Protein AF-A0A7J2YT96-F1 (afdb_monomer_lite)

Secondary structure (DSSP, 8-state):
-HHHHHHHHHHHHHHHHHHHHHHHHHHHHHHHHHHHHHHHHHHHT-SSHHHHHHHHHHHHHHHHHHHHHHH---HHHHHHHHHHHHHHHHHHHHTTTGGGS----------

Foldseek 3Di:
DVVVVVVVVVVVVVVVVVVVLVVVLVVVLVVLVVLLVVLCVQLVVPPDPLLVVLSVVLNVLSVVLNVVSVVDDDPVVNVVSVVVSVVSVCCSVVVVPPPPDPDDDDDDDDD

Structure (mmCIF, N/CA/C/O backbone):
data_AF-A0A7J2YT96-F1
#
_entry.id   AF-A0A7J2YT96-F1
#
loop_
_atom_site.group_PDB
_atom_site.id
_atom_site.type_symbol
_atom_site.label_atom_id
_atom_site.label_alt_id
_atom_site.label_comp_id
_atom_site.label_asym_id
_atom_site.label_entity_id
_atom_site.label_seq_id
_atom_site.pdbx_PDB_ins_code
_atom_site.Cartn_x
_atom_site.Cartn_y
_atom_site.Cartn_z
_atom_site.occupancy
_atom_site.B_iso_or_equiv
_atom_site.auth_seq_id
_atom_site.auth_comp_id
_atom_site.auth_asym_id
_atom_sit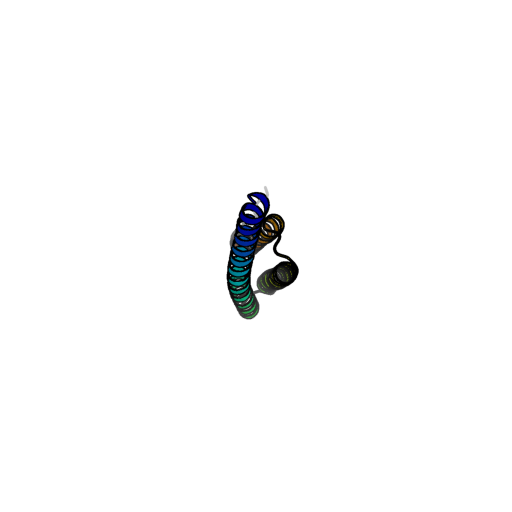e.auth_atom_id
_atom_site.pdbx_PDB_model_num
ATOM 1 N N . MET A 1 1 ? -21.897 4.468 41.429 1.00 53.03 1 MET A N 1
ATOM 2 C CA . MET A 1 1 ? -22.768 4.403 40.225 1.00 53.03 1 MET A CA 1
ATOM 3 C C . MET A 1 1 ? -22.216 5.120 38.977 1.00 53.03 1 MET A C 1
ATOM 5 O O . MET A 1 1 ? -22.547 4.698 37.875 1.00 53.03 1 M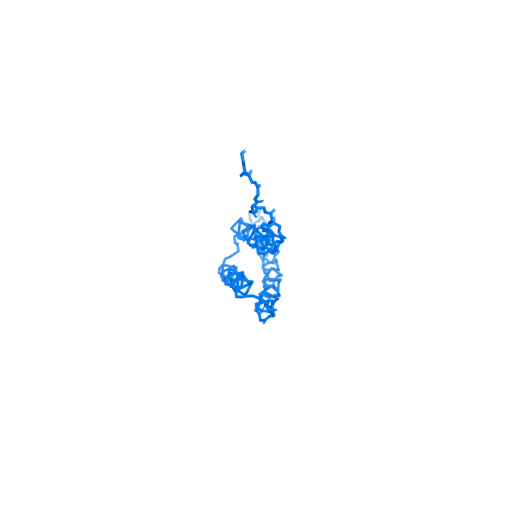ET A O 1
ATOM 9 N N . TYR A 1 2 ? -21.364 6.153 39.075 1.00 36.62 2 TYR A N 1
ATOM 10 C CA . TYR A 1 2 ? -20.829 6.869 37.893 1.00 36.62 2 TYR A CA 1
ATOM 11 C C . TYR A 1 2 ? -19.704 6.135 37.139 1.00 36.62 2 TYR A C 1
ATOM 13 O O . TYR A 1 2 ? -19.641 6.184 35.911 1.00 36.62 2 TYR A O 1
ATOM 21 N N . SER A 1 3 ? -18.883 5.365 37.852 1.00 40.97 3 SER A N 1
ATOM 22 C CA . SER A 1 3 ? -17.728 4.625 37.318 1.00 40.97 3 SER A CA 1
ATOM 23 C C . SER A 1 3 ? -18.112 3.560 36.280 1.00 40.97 3 SER A C 1
ATOM 25 O O . SER A 1 3 ? -17.372 3.309 35.332 1.00 40.97 3 SER A O 1
ATOM 27 N N . HIS A 1 4 ? -19.301 2.962 36.412 1.00 51.91 4 HIS A N 1
ATOM 28 C CA . HIS A 1 4 ? -19.786 1.935 35.485 1.00 51.91 4 HIS A CA 1
ATOM 29 C C . HIS A 1 4 ? -20.200 2.529 34.124 1.00 51.91 4 HIS A C 1
ATOM 31 O O . HIS A 1 4 ? -19.939 1.934 33.079 1.00 51.91 4 HIS A O 1
ATOM 37 N N . ARG A 1 5 ? -20.766 3.748 34.119 1.00 56.25 5 ARG A N 1
ATOM 38 C CA . ARG A 1 5 ? -21.199 4.449 32.896 1.00 56.25 5 ARG A CA 1
ATOM 39 C C . ARG A 1 5 ? -20.024 4.980 32.069 1.00 56.25 5 ARG A C 1
ATOM 41 O O . ARG A 1 5 ? -20.056 4.860 30.848 1.00 56.25 5 ARG A O 1
ATOM 48 N N . LEU A 1 6 ? -18.969 5.500 32.707 1.00 48.12 6 LEU A N 1
ATOM 49 C CA . LEU A 1 6 ? -17.745 5.898 31.994 1.00 48.12 6 LEU A CA 1
ATOM 50 C C . LEU A 1 6 ? -17.046 4.697 31.348 1.00 48.12 6 LEU A C 1
ATOM 52 O O . LEU A 1 6 ? -16.664 4.760 30.183 1.00 48.12 6 LEU A O 1
ATOM 56 N N . ARG A 1 7 ? -16.942 3.577 32.072 1.00 56.53 7 ARG A N 1
ATOM 57 C CA . ARG A 1 7 ? -16.301 2.359 31.559 1.00 56.53 7 ARG A CA 1
ATOM 58 C C . ARG A 1 7 ? -17.022 1.810 30.321 1.00 56.53 7 ARG A C 1
ATOM 60 O O . ARG A 1 7 ? -16.364 1.336 29.402 1.00 56.53 7 ARG A O 1
ATOM 67 N N . GLY A 1 8 ? -18.352 1.915 30.260 1.00 69.25 8 GLY A N 1
ATOM 68 C CA . GLY A 1 8 ? -19.130 1.565 29.065 1.00 69.25 8 GLY A CA 1
ATOM 69 C C . GLY A 1 8 ? -18.819 2.451 27.852 1.00 69.25 8 GLY A C 1
ATOM 70 O O . GLY A 1 8 ? -18.660 1.936 26.748 1.00 69.25 8 GLY A O 1
ATOM 71 N N . LYS A 1 9 ? -18.663 3.767 28.058 1.00 62.53 9 LYS A N 1
ATOM 72 C CA . LYS A 1 9 ? -18.298 4.715 26.990 1.00 62.53 9 LYS A CA 1
ATOM 73 C C . LYS A 1 9 ? -16.891 4.463 26.446 1.00 62.53 9 LYS A C 1
ATOM 75 O O . LYS A 1 9 ? -16.721 4.423 25.235 1.00 62.53 9 LYS A O 1
ATOM 80 N N . VAL A 1 10 ? -15.916 4.214 27.325 1.00 61.16 10 VAL A N 1
ATOM 81 C CA . VAL A 1 10 ? -14.534 3.893 26.922 1.00 61.16 10 VAL A CA 1
ATOM 82 C C . VAL A 1 10 ? -14.486 2.614 26.086 1.00 61.16 10 VAL A C 1
ATOM 84 O O . VAL A 1 10 ? -13.883 2.615 25.020 1.00 61.16 10 VAL A O 1
ATOM 87 N N . ARG A 1 11 ? -15.184 1.545 26.498 1.00 69.31 11 ARG A N 1
ATOM 88 C CA . ARG A 1 11 ? -15.235 0.299 25.711 1.00 69.31 11 ARG A CA 1
ATOM 89 C C . ARG A 1 11 ? -15.875 0.489 24.335 1.00 69.31 11 ARG A C 1
ATOM 91 O O . ARG A 1 11 ? -15.456 -0.156 23.380 1.00 69.31 11 ARG A O 1
ATOM 98 N N . ARG A 1 12 ? -16.903 1.340 24.233 1.00 70.00 12 ARG A N 1
ATOM 99 C CA . ARG A 1 12 ? -17.538 1.658 22.948 1.00 70.00 12 ARG A CA 1
ATOM 100 C C . ARG A 1 12 ? -16.570 2.418 22.039 1.00 70.00 12 ARG A C 1
ATOM 102 O O . ARG A 1 12 ? -16.390 1.991 20.908 1.00 70.00 12 ARG A O 1
ATOM 109 N N . ALA A 1 13 ? -15.889 3.439 22.563 1.00 59.34 13 ALA A N 1
ATOM 110 C CA . ALA A 1 13 ? -14.864 4.169 21.819 1.00 59.34 13 ALA A CA 1
ATOM 111 C C . ALA A 1 13 ? -13.728 3.242 21.348 1.00 59.34 13 ALA A C 1
ATOM 113 O O . ALA A 1 13 ? -13.339 3.292 20.189 1.00 59.34 13 ALA A O 1
ATOM 114 N N . GLN A 1 14 ? -13.254 2.330 22.206 1.00 61.03 14 GLN A N 1
ATOM 115 C CA . GLN A 1 14 ? -12.242 1.334 21.830 1.00 61.03 14 GLN A CA 1
ATOM 116 C C . GLN A 1 14 ? -12.708 0.433 20.677 1.00 61.03 14 GLN A C 1
ATOM 118 O O . GLN A 1 14 ? -11.967 0.253 19.717 1.00 61.03 14 GLN A O 1
ATOM 123 N N . LYS A 1 15 ? -13.945 -0.082 20.730 1.00 70.88 15 LYS A N 1
ATOM 124 C CA . LYS A 1 15 ? -14.519 -0.893 19.641 1.00 70.88 15 LYS A CA 1
ATOM 125 C C . LYS A 1 15 ? -14.701 -0.111 18.342 1.00 70.88 15 LYS A C 1
ATOM 127 O O . LYS A 1 15 ? -14.518 -0.673 17.265 1.00 70.88 15 LYS A O 1
ATOM 132 N N . GLU A 1 16 ? -15.114 1.150 18.432 1.00 70.12 16 GLU A N 1
ATOM 133 C CA . GLU A 1 16 ? -15.286 2.025 17.269 1.00 70.12 16 GLU A CA 1
ATOM 134 C C . GLU A 1 16 ? -13.940 2.301 16.591 1.00 70.12 16 GLU A C 1
ATOM 136 O O . GLU A 1 16 ? -13.845 2.153 15.373 1.00 70.12 16 GLU A O 1
ATOM 141 N N . VAL A 1 17 ? -12.896 2.595 17.377 1.00 69.62 17 VAL A N 1
ATOM 142 C CA . VAL A 1 17 ? -11.518 2.738 16.884 1.00 69.62 17 VAL A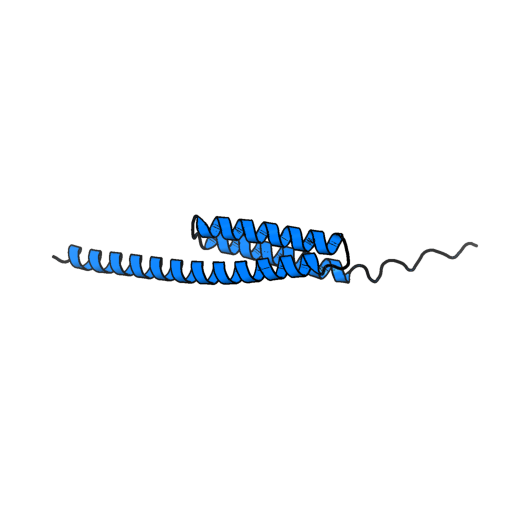 CA 1
ATOM 143 C C . VAL A 1 17 ? -11.043 1.440 16.239 1.00 69.62 17 VAL A C 1
ATOM 145 O O . VAL A 1 17 ? -10.672 1.458 15.074 1.00 69.62 17 VAL A O 1
ATOM 148 N N . GLU A 1 18 ? -11.142 0.302 16.932 1.00 74.56 18 GLU A N 1
ATOM 149 C CA . GLU A 1 18 ? -10.733 -1.005 16.402 1.00 74.56 18 GLU A CA 1
ATOM 150 C C . GLU A 1 18 ? -11.444 -1.337 15.080 1.00 74.56 18 GLU A C 1
ATOM 152 O O . GLU A 1 18 ? -10.810 -1.749 14.111 1.00 74.56 18 GLU A O 1
ATOM 157 N N . THR A 1 19 ? -12.754 -1.090 14.998 1.00 77.75 19 THR A N 1
ATOM 158 C CA . THR A 1 19 ? -13.535 -1.304 13.770 1.00 77.75 19 THR A CA 1
ATOM 159 C C . THR A 1 19 ? -13.092 -0.362 12.648 1.00 77.75 19 THR A C 1
ATOM 161 O O . THR A 1 19 ? -13.002 -0.784 11.494 1.00 77.75 19 THR A O 1
ATOM 164 N 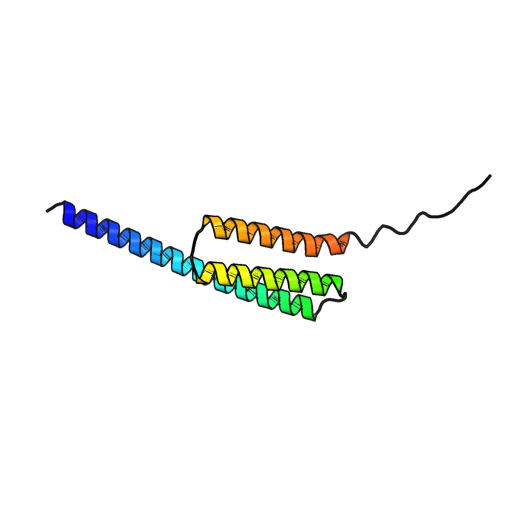N . GLY A 1 20 ? -12.810 0.905 12.964 1.00 75.56 20 GLY A N 1
ATOM 165 C CA . GLY A 1 20 ? -12.270 1.880 12.015 1.00 75.56 20 GLY A CA 1
ATOM 166 C C . GLY A 1 20 ? -10.908 1.449 11.471 1.00 75.56 20 GLY A C 1
ATOM 167 O O . GLY A 1 20 ? -10.720 1.402 10.255 1.00 75.56 20 GLY A O 1
ATOM 168 N N . THR A 1 21 ? -10.007 1.030 12.358 1.00 80.12 21 THR A N 1
ATOM 169 C CA . THR A 1 21 ? -8.682 0.499 12.025 1.00 80.12 21 THR A CA 1
ATOM 170 C C . THR A 1 21 ? -8.772 -0.753 11.151 1.00 80.12 21 THR A C 1
ATOM 172 O O . THR A 1 21 ? -8.067 -0.851 10.151 1.00 80.12 21 THR A O 1
ATOM 175 N N . GLN A 1 22 ? -9.672 -1.692 11.458 1.00 81.56 22 GLN A N 1
ATOM 176 C CA . GLN A 1 22 ? -9.875 -2.898 10.643 1.00 81.56 22 GLN A CA 1
ATOM 177 C C . GLN A 1 22 ? -10.411 -2.572 9.24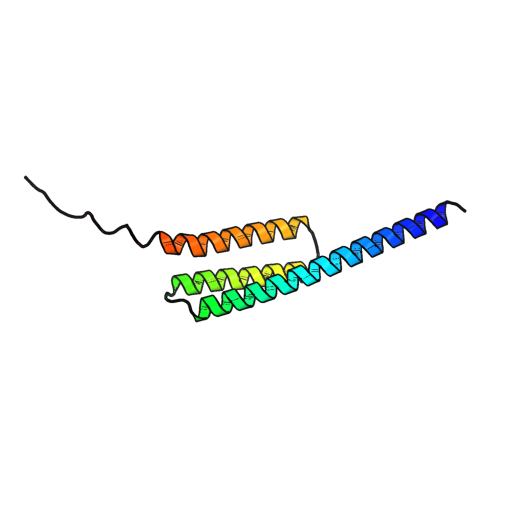3 1.00 81.56 22 GLN A C 1
ATOM 179 O O . GLN A 1 22 ? -9.942 -3.130 8.252 1.00 81.56 22 GLN A O 1
ATOM 184 N N . ARG A 1 23 ? -11.357 -1.630 9.130 1.00 85.69 23 ARG A N 1
ATOM 185 C CA . ARG A 1 23 ? -11.868 -1.176 7.825 1.00 85.69 23 ARG A CA 1
ATOM 186 C C . ARG A 1 23 ? -10.780 -0.507 6.989 1.00 85.69 23 ARG A C 1
ATOM 188 O O . ARG A 1 23 ? -10.687 -0.778 5.793 1.00 85.69 23 ARG A O 1
ATOM 195 N N . LEU A 1 24 ? -9.961 0.340 7.611 1.00 82.25 24 LEU A N 1
ATOM 196 C CA . LEU A 1 24 ? -8.833 0.989 6.948 1.00 82.25 24 LEU A CA 1
ATOM 197 C C . LEU A 1 24 ? -7.796 -0.042 6.485 1.00 82.25 24 LEU A C 1
ATOM 199 O O . LEU A 1 24 ? -7.403 -0.022 5.320 1.00 82.25 24 LEU A O 1
ATOM 203 N N . ARG A 1 25 ? -7.438 -0.997 7.354 1.00 82.06 25 ARG A N 1
ATOM 204 C CA . ARG A 1 25 ? -6.552 -2.122 7.025 1.00 82.06 25 ARG A CA 1
ATOM 205 C C . ARG A 1 25 ? -7.052 -2.892 5.806 1.00 82.06 25 ARG A C 1
ATOM 207 O O . ARG A 1 25 ? -6.282 -3.115 4.880 1.00 82.06 25 ARG A O 1
ATOM 214 N N . GLN A 1 26 ? -8.332 -3.263 5.777 1.00 87.56 26 GLN A N 1
ATOM 215 C CA . GLN A 1 26 ? -8.896 -4.031 4.665 1.00 87.56 26 GLN A CA 1
ATOM 216 C C . GLN A 1 26 ? -8.836 -3.260 3.340 1.00 87.56 26 GLN A C 1
ATOM 218 O O . GLN A 1 26 ? -8.508 -3.831 2.297 1.00 87.56 26 GLN A O 1
ATOM 223 N N . LYS A 1 27 ? -9.128 -1.954 3.377 1.00 87.00 27 LYS A N 1
ATOM 224 C CA . LYS A 1 27 ? -9.035 -1.091 2.197 1.00 87.00 27 LYS A CA 1
ATOM 225 C C . LYS A 1 27 ? -7.598 -1.018 1.680 1.00 87.00 27 LYS A C 1
ATOM 227 O O . LYS A 1 27 ? -7.387 -1.168 0.481 1.00 87.00 27 LYS A O 1
ATOM 232 N N . LEU A 1 28 ? -6.630 -0.847 2.579 1.00 84.00 28 LEU A N 1
ATOM 233 C CA . LEU A 1 28 ? -5.216 -0.778 2.222 1.00 84.00 28 LEU A CA 1
ATOM 234 C C . LEU A 1 28 ? -4.701 -2.102 1.639 1.00 84.00 28 LEU A C 1
ATOM 236 O O . LEU A 1 28 ? -4.027 -2.083 0.616 1.00 84.00 28 LEU A O 1
ATOM 240 N N . ILE A 1 29 ? -5.080 -3.244 2.227 1.00 88.25 29 ILE A N 1
ATOM 241 C CA . ILE A 1 29 ? -4.769 -4.577 1.682 1.00 88.25 29 ILE A CA 1
ATOM 242 C C . ILE A 1 29 ? -5.280 -4.698 0.243 1.00 88.25 29 ILE A C 1
ATOM 244 O O . ILE A 1 29 ? -4.508 -5.035 -0.645 1.00 88.25 29 ILE A O 1
ATOM 248 N N . THR A 1 30 ? -6.537 -4.322 -0.002 1.00 91.19 30 THR A N 1
ATOM 249 C CA . THR A 1 30 ? -7.143 -4.394 -1.345 1.00 91.19 30 THR A CA 1
ATOM 250 C C . THR A 1 30 ? -6.376 -3.539 -2.363 1.00 91.19 30 THR A C 1
ATOM 252 O O . THR A 1 30 ? -6.177 -3.934 -3.510 1.00 91.19 30 THR A O 1
ATOM 255 N N . GLN A 1 31 ? -5.928 -2.346 -1.956 1.00 87.56 31 GLN A N 1
ATOM 256 C CA . GLN A 1 31 ? -5.134 -1.471 -2.822 1.00 87.56 31 GLN A CA 1
ATOM 257 C C . GLN A 1 31 ? -3.751 -2.067 -3.112 1.00 87.56 31 GLN A C 1
ATOM 259 O O . GLN A 1 31 ? -3.314 -2.049 -4.261 1.00 87.56 31 GLN A O 1
ATOM 264 N N . LEU A 1 32 ? -3.088 -2.633 -2.103 1.00 88.69 32 LEU A N 1
ATOM 265 C CA . LEU A 1 32 ? -1.784 -3.276 -2.257 1.00 88.69 32 LEU A CA 1
ATOM 266 C C . LEU A 1 32 ? -1.856 -4.547 -3.111 1.00 88.69 32 LEU A C 1
ATOM 268 O O . LEU A 1 32 ? -0.965 -4.763 -3.925 1.00 88.69 32 LEU A O 1
ATOM 272 N N . GLU A 1 33 ? -2.919 -5.345 -3.002 1.00 92.19 33 GLU A N 1
ATOM 273 C CA . GLU A 1 33 ? -3.175 -6.484 -3.898 1.00 92.19 33 GLU A CA 1
ATOM 274 C C . GLU A 1 33 ? -3.302 -6.020 -5.356 1.00 92.19 33 GLU A C 1
ATOM 276 O O . GLU A 1 33 ? -2.629 -6.544 -6.241 1.00 92.19 33 GLU A O 1
ATOM 281 N N . SER A 1 34 ? -4.064 -4.949 -5.610 1.00 92.31 34 SER A N 1
ATOM 282 C CA . SER A 1 34 ? -4.158 -4.373 -6.957 1.00 92.31 34 SER A CA 1
ATOM 283 C C . SER A 1 34 ? -2.809 -3.860 -7.479 1.00 92.31 34 SER A C 1
ATOM 285 O O . SER A 1 34 ? -2.536 -3.969 -8.677 1.00 92.31 34 SER A O 1
ATOM 287 N N . MET A 1 35 ? -1.965 -3.288 -6.614 1.00 90.06 35 MET A N 1
ATOM 288 C CA . MET A 1 35 ? -0.615 -2.853 -6.987 1.00 90.06 35 MET A CA 1
ATOM 289 C C . MET A 1 35 ? 0.307 -4.042 -7.268 1.00 90.06 35 MET A C 1
ATOM 291 O O . MET A 1 35 ? 1.116 -3.972 -8.193 1.00 90.06 35 MET A O 1
ATOM 295 N N . PHE A 1 36 ? 0.179 -5.127 -6.500 1.00 90.44 36 PHE A N 1
ATOM 296 C CA . PHE A 1 36 ? 0.920 -6.368 -6.705 1.00 90.44 36 PHE A CA 1
ATOM 297 C C . PHE A 1 36 ? 0.637 -6.933 -8.100 1.00 90.44 36 PHE A C 1
ATOM 299 O O . PHE A 1 36 ? 1.566 -7.150 -8.878 1.00 90.44 36 PHE A O 1
ATOM 306 N N . ASP A 1 37 ? -0.642 -7.064 -8.459 1.00 92.19 37 ASP A N 1
ATOM 307 C CA . ASP A 1 37 ? -1.061 -7.575 -9.766 1.00 92.19 37 ASP A CA 1
ATOM 308 C C . ASP A 1 37 ? -0.567 -6.694 -10.919 1.00 92.19 37 ASP A C 1
ATOM 310 O O . ASP A 1 37 ? -0.159 -7.196 -11.972 1.00 92.19 37 ASP A O 1
ATOM 314 N N . LEU A 1 38 ? -0.585 -5.371 -10.741 1.00 89.69 38 LEU A N 1
ATOM 315 C CA . LEU A 1 38 ? -0.084 -4.430 -11.741 1.00 89.69 38 LEU A CA 1
ATOM 316 C C . LEU A 1 38 ? 1.442 -4.527 -11.896 1.00 89.69 38 LEU A C 1
ATOM 318 O O . LEU A 1 38 ? 1.953 -4.484 -13.020 1.00 89.69 38 LEU A O 1
ATOM 322 N N . ALA A 1 39 ? 2.177 -4.678 -10.793 1.00 86.44 39 ALA A N 1
ATOM 323 C CA . ALA A 1 39 ? 3.624 -4.855 -10.812 1.00 86.44 39 ALA A CA 1
ATOM 324 C C . ALA A 1 39 ? 4.013 -6.184 -11.477 1.00 86.44 39 ALA A C 1
ATOM 326 O O . ALA A 1 39 ? 4.911 -6.199 -12.322 1.00 86.44 39 ALA A O 1
ATOM 327 N N . GLU A 1 40 ? 3.292 -7.275 -11.202 1.00 92.12 40 GLU A N 1
ATOM 328 C CA . GLU A 1 40 ? 3.485 -8.549 -11.896 1.00 92.12 40 GLU A CA 1
ATOM 329 C C . GLU A 1 40 ? 3.222 -8.429 -13.399 1.00 92.12 40 GLU A C 1
ATOM 331 O O . GLU A 1 40 ? 4.032 -8.880 -14.214 1.00 92.12 40 GLU A O 1
ATOM 336 N N . GLN A 1 41 ? 2.107 -7.805 -13.789 1.00 92.31 41 GLN A N 1
ATOM 337 C CA . GLN A 1 41 ? 1.782 -7.580 -15.198 1.00 92.31 41 GLN A CA 1
ATOM 338 C C . GLN A 1 41 ? 2.852 -6.728 -15.887 1.00 92.31 41 GLN A C 1
ATOM 340 O O . GLN A 1 41 ? 3.280 -7.044 -16.997 1.00 92.31 41 GLN A O 1
ATOM 345 N N . SER A 1 42 ? 3.349 -5.693 -15.212 1.00 86.44 42 SER A N 1
ATOM 346 C CA . SER A 1 42 ? 4.422 -4.834 -15.719 1.00 86.44 42 SER A CA 1
ATOM 347 C C . SER A 1 42 ? 5.746 -5.591 -15.852 1.00 86.44 42 SER A C 1
ATOM 349 O O . SER A 1 42 ? 6.447 -5.422 -16.847 1.00 86.44 42 SER A O 1
ATOM 351 N N . ALA A 1 43 ? 6.063 -6.493 -14.917 1.00 88.50 43 ALA A N 1
ATOM 352 C CA . ALA A 1 43 ? 7.228 -7.373 -15.006 1.00 88.50 43 ALA A CA 1
ATOM 353 C C . ALA A 1 43 ? 7.125 -8.350 -16.188 1.00 88.50 43 ALA A C 1
ATOM 355 O O . ALA A 1 43 ? 8.118 -8.582 -16.879 1.00 88.50 43 ALA A O 1
ATOM 356 N N . ARG A 1 44 ? 5.933 -8.911 -16.435 1.00 91.69 44 ARG A N 1
ATOM 357 C CA . ARG A 1 44 ? 5.661 -9.810 -17.572 1.00 91.69 44 ARG A CA 1
ATOM 358 C C . ARG A 1 44 ? 5.766 -9.080 -18.913 1.00 91.69 44 ARG A C 1
ATOM 360 O O . ARG A 1 44 ? 6.285 -9.649 -19.867 1.00 91.69 44 ARG A O 1
ATOM 367 N N . ASN A 1 45 ? 5.331 -7.822 -18.961 1.00 90.56 45 ASN A N 1
ATOM 368 C CA . ASN A 1 45 ? 5.337 -6.978 -20.161 1.00 90.56 45 ASN A CA 1
ATOM 369 C C . ASN A 1 45 ? 6.618 -6.133 -20.321 1.00 90.56 45 ASN A C 1
ATOM 371 O O . ASN A 1 45 ? 6.715 -5.319 -21.243 1.00 90.56 45 ASN A O 1
ATOM 375 N N . ALA A 1 46 ? 7.595 -6.290 -19.425 1.00 90.75 46 ALA A N 1
ATOM 376 C CA . ALA A 1 46 ? 8.825 -5.511 -19.434 1.00 90.75 46 ALA A CA 1
ATOM 377 C C . ALA A 1 46 ? 9.652 -5.780 -20.700 1.00 90.75 46 ALA A C 1
ATOM 379 O O . ALA A 1 46 ? 9.893 -6.925 -21.082 1.00 90.75 46 ALA A O 1
ATOM 380 N N . LYS A 1 47 ? 10.153 -4.710 -21.325 1.00 90.06 47 LYS A N 1
ATOM 381 C CA . LYS A 1 47 ? 10.911 -4.791 -22.585 1.00 90.06 47 LYS A CA 1
ATOM 382 C C . LYS A 1 47 ? 12.385 -5.113 -22.371 1.00 90.06 47 LYS A C 1
ATOM 384 O O . LYS A 1 47 ? 13.079 -5.489 -23.310 1.00 90.06 47 LYS A O 1
ATOM 389 N N . THR A 1 48 ? 12.879 -4.945 -21.145 1.00 90.25 48 THR A N 1
ATOM 390 C CA . THR A 1 48 ? 14.276 -5.206 -20.792 1.00 90.25 48 THR A CA 1
ATOM 391 C C . THR A 1 48 ? 14.385 -6.013 -19.497 1.00 90.25 48 THR A C 1
ATOM 393 O O . THR A 1 48 ? 13.538 -5.867 -18.608 1.00 90.25 48 THR A O 1
ATOM 396 N N . PRO A 1 49 ? 15.460 -6.808 -19.321 1.00 91.19 49 PRO A N 1
ATOM 397 C CA . PRO A 1 49 ? 15.725 -7.501 -18.061 1.00 91.19 49 PRO A CA 1
ATOM 398 C C . PRO A 1 49 ? 15.776 -6.554 -16.856 1.00 91.19 49 PRO A C 1
ATOM 400 O O . PRO A 1 49 ? 15.287 -6.900 -15.788 1.00 91.19 49 PRO A O 1
ATOM 403 N N . LYS A 1 50 ? 16.294 -5.331 -17.042 1.00 86.56 50 LYS A N 1
ATOM 404 C CA . LYS A 1 50 ? 16.390 -4.319 -15.981 1.00 86.56 50 LYS A CA 1
ATOM 405 C C . LYS A 1 50 ? 15.015 -3.806 -15.536 1.00 86.56 50 LYS A C 1
ATOM 407 O O . LYS A 1 50 ? 14.780 -3.676 -14.339 1.00 86.56 50 LYS A O 1
ATOM 412 N N . GLN A 1 51 ? 14.109 -3.535 -16.477 1.00 81.19 51 GLN A N 1
ATOM 413 C CA . GLN A 1 51 ? 12.725 -3.161 -16.157 1.00 81.19 51 GLN A CA 1
ATOM 414 C C . GLN A 1 51 ? 12.010 -4.303 -15.428 1.00 81.19 51 GLN A C 1
ATOM 416 O O . GLN A 1 51 ? 11.391 -4.081 -14.391 1.00 81.19 51 GLN A O 1
ATOM 421 N N . ARG A 1 52 ? 12.164 -5.539 -15.924 1.00 88.94 52 ARG A N 1
ATOM 422 C CA . ARG A 1 52 ? 11.593 -6.733 -15.289 1.00 88.94 52 ARG A CA 1
ATOM 423 C C . ARG A 1 52 ? 12.075 -6.886 -13.850 1.00 88.94 52 ARG A C 1
ATOM 425 O O . ARG A 1 52 ? 11.266 -7.105 -12.956 1.00 88.94 52 ARG A O 1
ATOM 432 N N . GLU A 1 53 ? 13.377 -6.741 -13.624 1.00 90.19 53 GLU A N 1
ATOM 433 C CA . GLU A 1 53 ? 13.975 -6.810 -12.292 1.00 90.19 53 GLU A CA 1
ATOM 434 C C . GLU A 1 53 ? 13.430 -5.711 -11.365 1.00 90.19 53 GLU A C 1
ATOM 436 O O . GLU A 1 53 ? 13.100 -5.993 -10.216 1.00 90.19 53 GLU A O 1
ATOM 441 N N . GLY A 1 54 ? 13.270 -4.480 -11.865 1.00 86.69 54 GLY A N 1
ATOM 442 C CA . GLY A 1 54 ? 12.662 -3.378 -11.115 1.00 86.69 54 GLY A CA 1
ATOM 443 C C . GLY A 1 54 ? 11.244 -3.704 -10.640 1.00 86.69 54 GLY A C 1
ATOM 444 O O . GLY A 1 54 ? 10.959 -3.624 -9.445 1.00 86.69 54 GLY A O 1
ATOM 445 N N . PHE A 1 55 ? 10.381 -4.166 -11.548 1.00 84.56 55 PHE A N 1
ATOM 446 C CA . PHE A 1 55 ? 9.014 -4.564 -11.204 1.00 84.56 55 PHE A CA 1
ATOM 447 C C . PHE A 1 55 ? 8.962 -5.779 -10.270 1.00 84.56 55 PHE A C 1
ATOM 449 O O . PHE A 1 55 ? 8.133 -5.820 -9.362 1.00 84.56 55 PHE A O 1
ATOM 456 N N . MET A 1 56 ? 9.878 -6.740 -10.419 1.00 88.75 56 MET A N 1
ATOM 457 C CA . MET A 1 56 ? 9.984 -7.869 -9.490 1.00 88.75 56 MET A CA 1
ATOM 458 C C . MET A 1 56 ? 10.387 -7.433 -8.077 1.00 88.75 56 MET A C 1
ATOM 460 O O . MET A 1 56 ? 9.846 -7.958 -7.104 1.00 88.75 56 MET A O 1
ATOM 464 N N . ARG A 1 57 ? 11.292 -6.454 -7.937 1.00 90.38 57 ARG A N 1
ATOM 465 C CA . ARG A 1 57 ? 11.635 -5.889 -6.621 1.00 90.38 57 ARG A CA 1
ATOM 466 C C . ARG A 1 57 ? 10.441 -5.180 -5.982 1.00 90.38 57 ARG A C 1
ATOM 468 O O . ARG A 1 57 ? 10.206 -5.371 -4.794 1.00 90.38 57 ARG A O 1
ATOM 475 N N . ILE A 1 58 ? 9.678 -4.414 -6.765 1.00 87.44 58 ILE A N 1
ATOM 476 C CA . ILE A 1 58 ? 8.444 -3.756 -6.302 1.00 87.44 58 ILE A CA 1
ATOM 477 C C . ILE A 1 58 ? 7.425 -4.802 -5.831 1.00 87.44 58 ILE A C 1
ATOM 479 O O . ILE A 1 58 ? 6.909 -4.696 -4.724 1.00 87.44 58 ILE A O 1
ATOM 483 N N . THR A 1 59 ? 7.209 -5.856 -6.620 1.00 88.06 59 THR A N 1
ATOM 484 C CA . THR A 1 59 ? 6.310 -6.976 -6.285 1.00 88.06 59 THR A CA 1
ATOM 485 C C . THR A 1 59 ? 6.695 -7.625 -4.950 1.00 88.06 59 THR A C 1
ATOM 487 O O . THR A 1 59 ? 5.856 -7.803 -4.067 1.00 88.06 59 THR A O 1
ATOM 490 N N . GLY A 1 60 ? 7.986 -7.928 -4.765 1.00 90.31 60 GLY A N 1
ATOM 491 C CA . GLY A 1 60 ? 8.496 -8.502 -3.519 1.00 90.31 60 GLY A CA 1
ATOM 492 C C . GLY A 1 60 ? 8.310 -7.581 -2.312 1.00 90.31 60 GLY A C 1
ATOM 493 O O . GLY A 1 60 ? 7.959 -8.057 -1.233 1.00 90.31 60 GLY A O 1
ATOM 494 N N . TYR A 1 61 ? 8.490 -6.270 -2.490 1.00 88.12 61 TYR A N 1
ATOM 495 C CA . TYR A 1 61 ? 8.279 -5.301 -1.417 1.00 88.12 61 TYR A CA 1
ATOM 496 C C . TYR A 1 61 ? 6.795 -5.171 -1.044 1.00 88.12 61 TYR A C 1
ATOM 498 O O . TYR A 1 61 ? 6.462 -5.215 0.137 1.00 88.12 61 TYR A O 1
ATOM 506 N N . ILE A 1 62 ? 5.881 -5.141 -2.022 1.00 87.44 62 ILE A N 1
ATOM 507 C CA . ILE A 1 62 ? 4.429 -5.139 -1.766 1.00 87.44 62 ILE A CA 1
ATOM 508 C C . ILE A 1 62 ? 4.007 -6.376 -0.955 1.00 87.44 62 ILE A C 1
ATOM 510 O O . ILE A 1 62 ? 3.246 -6.254 0.004 1.00 87.44 62 ILE A O 1
ATOM 514 N N . ALA A 1 63 ? 4.547 -7.558 -1.271 1.00 87.44 63 ALA A N 1
ATOM 515 C CA . ALA A 1 63 ? 4.278 -8.774 -0.498 1.00 87.44 63 ALA A CA 1
ATOM 516 C C . ALA A 1 63 ? 4.761 -8.679 0.962 1.00 87.44 63 ALA A C 1
ATOM 518 O O . ALA A 1 63 ? 4.112 -9.212 1.865 1.00 87.44 63 ALA A O 1
ATOM 519 N N . GLN A 1 64 ? 5.881 -7.993 1.213 1.00 87.88 64 GLN A N 1
ATOM 520 C CA . GLN A 1 64 ? 6.364 -7.746 2.575 1.00 87.88 64 GLN A CA 1
ATOM 521 C C . GLN A 1 64 ? 5.411 -6.830 3.349 1.00 87.88 64 GLN A C 1
ATOM 523 O O . GLN A 1 64 ? 5.034 -7.178 4.469 1.00 87.88 64 GLN A O 1
ATOM 528 N N . VAL A 1 65 ? 4.958 -5.734 2.736 1.00 86.69 65 VAL A N 1
ATOM 529 C CA . VAL A 1 65 ? 4.003 -4.796 3.354 1.00 86.69 65 VAL A CA 1
ATOM 530 C C . VAL A 1 65 ? 2.658 -5.477 3.634 1.00 86.69 65 VAL A C 1
ATOM 532 O O . VAL A 1 65 ? 2.105 -5.344 4.724 1.00 86.69 65 VAL A O 1
ATOM 535 N N . LEU A 1 66 ? 2.151 -6.297 2.707 1.00 85.38 66 LEU A N 1
ATOM 536 C CA . LEU A 1 66 ? 0.945 -7.106 2.934 1.00 85.38 66 LEU A CA 1
ATOM 537 C C . LEU A 1 66 ? 1.098 -8.047 4.140 1.00 85.38 66 LEU A C 1
ATOM 539 O O . LEU A 1 66 ? 0.190 -8.165 4.966 1.00 85.38 66 LEU A O 1
ATOM 543 N N . ASN A 1 67 ? 2.260 -8.691 4.283 1.00 83.62 67 ASN A N 1
ATOM 544 C CA . ASN A 1 67 ? 2.544 -9.568 5.419 1.00 83.62 67 ASN A CA 1
ATOM 545 C C . ASN A 1 67 ? 2.617 -8.779 6.741 1.00 83.62 67 ASN A C 1
ATOM 547 O O . ASN A 1 67 ? 2.048 -9.220 7.741 1.00 83.62 67 ASN A O 1
ATOM 551 N N . SER A 1 68 ? 3.232 -7.593 6.736 1.00 81.00 68 SER A N 1
ATOM 552 C CA . SER A 1 68 ? 3.267 -6.658 7.873 1.00 81.00 68 SER A CA 1
ATOM 553 C C . SER A 1 68 ? 1.848 -6.274 8.329 1.00 81.00 68 SER A C 1
ATOM 555 O O . SER A 1 68 ? 1.465 -6.526 9.478 1.00 81.00 68 SER A O 1
ATOM 557 N N . LEU A 1 69 ? 1.007 -5.827 7.388 1.00 78.75 69 LEU A N 1
ATOM 558 C CA . LEU A 1 69 ? -0.393 -5.448 7.622 1.00 78.75 69 LEU A CA 1
ATOM 559 C C . LEU A 1 69 ? -1.273 -6.589 8.143 1.00 78.75 69 LEU A C 1
ATOM 561 O O . LEU A 1 69 ? -2.204 -6.357 8.923 1.00 78.75 69 LEU A O 1
ATOM 565 N N . SER A 1 70 ? -0.998 -7.825 7.719 1.00 70.38 70 SER A N 1
ATOM 566 C CA . SER A 1 70 ? -1.741 -9.005 8.172 1.00 70.38 70 SER A CA 1
ATOM 567 C C . SER A 1 70 ? -1.503 -9.320 9.657 1.00 70.38 70 SER A C 1
ATOM 569 O O . SER A 1 70 ? -2.393 -9.850 10.324 1.00 70.38 70 SER A O 1
ATOM 571 N N . ARG A 1 71 ? -0.331 -8.949 10.197 1.00 72.62 71 ARG A N 1
ATOM 572 C CA . ARG A 1 71 ? 0.098 -9.270 11.569 1.00 72.62 71 ARG A CA 1
ATOM 573 C C . ARG A 1 71 ? -0.266 -8.183 12.577 1.00 72.62 71 ARG A C 1
ATOM 575 O O . ARG A 1 71 ? -0.716 -8.501 13.676 1.00 72.62 71 ARG A O 1
ATOM 582 N N . SER A 1 72 ? -0.115 -6.912 12.215 1.00 68.12 72 SER A N 1
ATOM 583 C CA . SER A 1 72 ? -0.403 -5.768 13.090 1.00 68.12 72 SER A CA 1
ATOM 584 C C . SER A 1 72 ? -0.690 -4.515 12.269 1.00 68.12 72 SER A C 1
ATOM 586 O O . SER A 1 72 ? -0.100 -4.321 11.215 1.00 68.12 72 SER A O 1
ATOM 588 N N . PHE A 1 73 ? -1.581 -3.646 12.757 1.00 67.12 73 PHE A N 1
ATOM 589 C CA . PHE A 1 73 ? -1.790 -2.326 12.157 1.00 67.12 73 PHE A CA 1
ATOM 590 C C . PHE A 1 73 ? -1.181 -1.291 13.081 1.00 67.12 73 PHE A C 1
ATOM 592 O O . PHE A 1 73 ? -1.830 -0.838 14.022 1.00 67.12 73 PHE A O 1
ATOM 599 N N . ASP A 1 74 ? 0.089 -1.009 12.831 1.00 75.88 74 ASP A N 1
ATOM 600 C CA . ASP A 1 74 ? 0.797 0.126 13.397 1.00 75.88 74 ASP A CA 1
ATOM 601 C C . ASP A 1 74 ? 0.819 1.221 12.328 1.00 75.88 74 ASP A C 1
ATOM 603 O O . ASP A 1 74 ? 1.494 1.098 11.308 1.00 75.88 74 ASP A O 1
ATOM 607 N N . GLU A 1 75 ? 0.011 2.260 12.527 1.00 68.00 75 GLU A N 1
ATOM 608 C CA . GLU A 1 75 ? -0.193 3.325 11.542 1.00 68.00 75 GLU A CA 1
ATOM 609 C C . GLU A 1 75 ? 1.102 4.091 11.228 1.00 68.00 75 GLU A C 1
ATOM 611 O O . GLU A 1 75 ? 1.295 4.518 10.091 1.00 68.00 75 GLU A O 1
ATOM 616 N N . ALA A 1 76 ? 2.021 4.215 12.193 1.00 74.62 76 ALA A N 1
ATOM 617 C CA . ALA A 1 76 ? 3.304 4.876 11.972 1.00 74.62 76 ALA A CA 1
ATOM 618 C C . ALA A 1 76 ? 4.217 4.028 11.075 1.00 74.62 76 ALA A C 1
ATOM 620 O O . ALA A 1 76 ? 4.753 4.534 10.091 1.00 74.62 76 ALA A O 1
ATOM 621 N N . LEU A 1 77 ? 4.322 2.727 11.367 1.00 75.00 77 LEU A N 1
ATOM 622 C CA . LEU A 1 77 ? 5.120 1.786 10.577 1.00 75.00 77 LEU A CA 1
ATOM 623 C C . LEU A 1 77 ? 4.609 1.678 9.132 1.00 75.00 77 LEU A C 1
ATOM 625 O O . LEU A 1 77 ? 5.393 1.665 8.187 1.00 75.00 77 LEU A O 1
ATOM 629 N N . ILE A 1 78 ? 3.287 1.635 8.955 1.00 74.06 78 ILE A N 1
ATOM 630 C CA . ILE A 1 78 ? 2.660 1.532 7.632 1.00 74.06 78 ILE A CA 1
ATOM 631 C C . ILE A 1 78 ? 2.998 2.748 6.771 1.00 74.06 78 ILE A C 1
ATOM 633 O O . ILE A 1 78 ? 3.315 2.586 5.597 1.00 74.06 78 ILE A O 1
ATOM 637 N N . ASN A 1 79 ? 2.957 3.955 7.339 1.00 73.56 79 ASN A N 1
ATOM 638 C CA . ASN A 1 79 ? 3.311 5.162 6.594 1.00 73.56 79 ASN A CA 1
ATOM 639 C C . ASN A 1 79 ? 4.775 5.129 6.126 1.00 73.56 79 ASN A C 1
ATOM 641 O O . ASN A 1 79 ? 5.044 5.441 4.970 1.00 73.56 79 ASN A O 1
ATOM 645 N N . GLU A 1 80 ? 5.709 4.669 6.964 1.00 78.81 80 GLU A N 1
ATOM 646 C CA . GLU A 1 80 ? 7.115 4.510 6.558 1.00 78.81 80 GLU A CA 1
ATOM 647 C C . GLU A 1 80 ? 7.297 3.475 5.431 1.00 78.81 80 GLU A C 1
ATOM 649 O O . GLU A 1 80 ? 8.086 3.687 4.503 1.00 78.81 80 GLU A O 1
ATOM 654 N N . GLU A 1 81 ? 6.567 2.355 5.485 1.00 76.38 81 GLU A N 1
ATOM 655 C CA . GLU A 1 81 ? 6.593 1.329 4.436 1.00 76.38 81 GLU A CA 1
ATOM 656 C C . GLU A 1 81 ? 6.019 1.849 3.107 1.00 76.38 81 GLU A C 1
ATOM 658 O O . GLU A 1 81 ? 6.571 1.572 2.038 1.00 76.38 81 GLU A O 1
ATOM 663 N N . LEU A 1 82 ? 4.947 2.643 3.158 1.00 80.81 82 LEU A N 1
ATOM 664 C CA . LEU A 1 82 ? 4.337 3.251 1.974 1.00 80.81 82 LEU A CA 1
ATOM 665 C C . LEU A 1 82 ? 5.239 4.322 1.342 1.00 80.81 82 LEU A C 1
ATOM 667 O O . LEU A 1 82 ? 5.443 4.288 0.128 1.00 80.81 82 LEU A O 1
ATOM 671 N N . ASP A 1 83 ? 5.865 5.189 2.142 1.00 77.00 83 ASP A N 1
ATOM 672 C CA . ASP A 1 83 ? 6.833 6.189 1.661 1.00 77.00 83 ASP A CA 1
ATOM 673 C C . ASP A 1 83 ? 8.023 5.535 0.942 1.00 77.00 83 ASP A C 1
ATOM 675 O O . ASP A 1 83 ? 8.572 6.051 -0.039 1.00 77.00 83 ASP A O 1
ATOM 679 N N . ARG A 1 84 ? 8.467 4.374 1.431 1.00 80.50 84 ARG A N 1
ATOM 680 C CA . ARG A 1 84 ? 9.549 3.622 0.794 1.00 80.50 84 ARG A CA 1
ATOM 681 C C . ARG A 1 84 ? 9.101 2.981 -0.516 1.00 80.50 84 ARG A C 1
ATOM 683 O O . ARG A 1 84 ? 9.883 2.968 -1.470 1.00 80.50 84 ARG A O 1
ATOM 690 N N . LEU A 1 85 ? 7.872 2.469 -0.572 1.00 75.19 85 LEU A N 1
ATOM 691 C CA . LEU A 1 85 ? 7.290 1.918 -1.795 1.00 75.19 85 LEU A CA 1
ATOM 692 C C . LEU A 1 85 ? 7.200 2.990 -2.889 1.00 75.19 85 LEU A C 1
ATOM 694 O O . LEU A 1 85 ? 7.602 2.724 -4.021 1.00 75.19 85 LEU A O 1
ATOM 698 N N . GLU A 1 86 ? 6.754 4.200 -2.547 1.00 77.00 86 GLU A N 1
ATOM 699 C CA . GLU A 1 86 ? 6.688 5.340 -3.470 1.00 77.00 86 GLU A CA 1
ATOM 700 C C . GLU A 1 86 ? 8.064 5.657 -4.075 1.00 77.00 86 GLU A C 1
ATOM 702 O O . GLU A 1 86 ? 8.224 5.645 -5.296 1.00 77.00 86 GLU A O 1
ATOM 707 N N . LYS A 1 87 ? 9.104 5.790 -3.243 1.00 76.81 87 LYS A N 1
ATOM 708 C CA . LYS A 1 87 ? 10.481 6.032 -3.718 1.00 76.81 87 LYS A CA 1
ATOM 709 C C . LYS A 1 87 ? 10.990 4.934 -4.654 1.00 76.81 87 LYS A C 1
ATOM 711 O O . LYS A 1 87 ? 11.666 5.221 -5.641 1.00 76.81 87 LYS A O 1
ATOM 716 N N . MET A 1 88 ? 10.675 3.668 -4.369 1.00 75.06 88 MET A N 1
ATOM 717 C CA . MET A 1 88 ? 11.059 2.548 -5.238 1.00 75.06 88 MET A CA 1
ATOM 718 C C . MET A 1 88 ? 10.3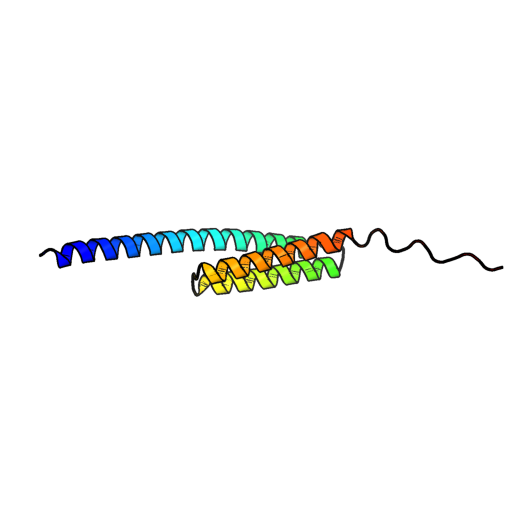73 2.616 -6.607 1.00 75.06 88 MET A C 1
ATOM 720 O O . MET A 1 88 ? 11.002 2.297 -7.621 1.00 75.06 88 MET A O 1
ATOM 724 N N . ILE A 1 89 ? 9.102 3.025 -6.639 1.00 73.94 89 ILE A N 1
ATOM 725 C CA . ILE A 1 89 ? 8.338 3.231 -7.872 1.00 73.94 89 ILE A CA 1
ATOM 726 C C . ILE A 1 89 ? 8.951 4.383 -8.677 1.00 73.94 89 ILE A C 1
ATOM 728 O O . ILE A 1 89 ? 9.261 4.204 -9.858 1.00 73.94 89 ILE A O 1
ATOM 732 N N . ASP A 1 90 ? 9.219 5.518 -8.036 1.00 69.12 90 ASP A N 1
ATOM 733 C CA . ASP A 1 90 ? 9.820 6.685 -8.684 1.00 69.12 90 ASP A CA 1
ATOM 734 C C . ASP A 1 90 ? 11.190 6.378 -9.282 1.00 69.12 90 ASP A C 1
ATOM 736 O O . ASP A 1 90 ? 11.484 6.770 -10.413 1.00 69.12 90 ASP A O 1
ATOM 740 N N . GLU A 1 91 ? 12.034 5.628 -8.576 1.00 74.06 91 GLU A N 1
ATOM 741 C CA . GLU A 1 91 ? 13.327 5.202 -9.103 1.00 74.06 91 GLU A CA 1
ATOM 742 C C . GLU A 1 91 ? 13.198 4.289 -10.325 1.00 74.06 91 GLU A C 1
ATOM 744 O O . GLU A 1 91 ? 13.995 4.400 -11.265 1.00 74.06 91 GLU A O 1
ATOM 749 N N . ALA A 1 92 ? 12.228 3.372 -10.312 1.00 62.59 92 ALA A N 1
ATOM 750 C CA . ALA A 1 92 ? 11.985 2.457 -11.419 1.00 62.59 92 ALA A CA 1
ATOM 751 C C . ALA A 1 92 ? 11.501 3.205 -12.671 1.00 62.59 92 ALA A C 1
ATOM 753 O O . ALA A 1 92 ? 11.927 2.871 -13.776 1.00 62.59 92 ALA A O 1
ATOM 754 N N . ILE A 1 93 ? 10.679 4.246 -12.495 1.00 66.31 93 ILE A N 1
ATOM 755 C CA . ILE A 1 93 ? 10.144 5.077 -13.582 1.00 66.31 93 ILE A CA 1
ATOM 756 C C . ILE A 1 93 ? 11.182 6.103 -14.074 1.00 66.31 93 ILE A C 1
ATOM 758 O O . ILE A 1 93 ? 11.328 6.323 -15.277 1.00 66.31 93 ILE A O 1
ATOM 762 N N . THR A 1 94 ? 11.945 6.725 -13.171 1.00 59.47 94 THR A N 1
ATOM 763 C CA . THR A 1 94 ? 12.906 7.794 -13.508 1.00 59.47 94 THR A CA 1
ATOM 764 C C . THR A 1 94 ? 14.156 7.246 -14.200 1.00 59.47 94 THR A C 1
ATOM 766 O O . THR A 1 94 ? 14.625 7.827 -15.179 1.00 59.47 94 THR A O 1
ATOM 769 N N . LYS A 1 95 ? 14.653 6.066 -13.795 1.00 50.66 95 LYS A N 1
ATOM 770 C CA . LYS A 1 95 ? 15.786 5.392 -14.469 1.00 50.66 95 LYS A CA 1
ATOM 771 C C . LYS A 1 95 ? 15.473 4.938 -15.903 1.00 50.66 95 LYS A C 1
ATOM 773 O O . LYS A 1 95 ? 16.400 4.527 -16.606 1.00 50.66 95 LYS A O 1
ATOM 778 N N . ASP A 1 96 ? 14.215 5.015 -16.330 1.00 47.19 96 ASP A N 1
ATOM 779 C CA . ASP A 1 96 ? 13.778 4.755 -17.704 1.00 47.19 96 ASP A CA 1
ATOM 780 C C . ASP A 1 96 ? 13.948 5.989 -18.619 1.00 47.19 96 ASP A C 1
ATOM 782 O O . ASP A 1 96 ? 14.080 5.832 -19.832 1.00 47.19 96 ASP A O 1
ATOM 786 N N . LYS A 1 97 ? 14.031 7.213 -18.065 1.00 46.28 97 LYS A N 1
ATOM 787 C CA . LYS A 1 97 ? 14.211 8.461 -18.841 1.00 46.28 97 LYS A CA 1
ATOM 788 C C . LYS A 1 97 ? 15.674 8.854 -19.088 1.00 46.28 97 LYS A C 1
ATOM 790 O O . LYS A 1 97 ? 15.959 9.483 -20.101 1.00 46.28 97 LYS A O 1
ATOM 795 N N . ASP A 1 98 ? 16.610 8.447 -18.230 1.00 44.53 98 ASP A N 1
ATOM 796 C CA . ASP A 1 98 ? 18.018 8.894 -18.302 1.00 44.53 98 ASP A CA 1
ATOM 797 C C . ASP A 1 98 ? 18.912 8.113 -19.287 1.00 44.53 98 ASP A C 1
ATOM 799 O O . ASP A 1 98 ? 20.075 8.451 -19.502 1.00 44.53 98 ASP A O 1
ATOM 803 N N . LYS A 1 99 ? 18.399 7.064 -19.941 1.00 45.50 99 LYS A N 1
ATOM 804 C CA . LYS A 1 99 ? 19.170 6.287 -20.933 1.00 45.50 99 LYS A CA 1
ATOM 805 C C . LYS A 1 99 ? 19.050 6.799 -22.377 1.00 45.50 99 LYS A C 1
ATOM 807 O O . LYS A 1 99 ? 19.379 6.064 -23.304 1.00 45.50 99 LYS A O 1
ATOM 812 N N . GLY A 1 100 ? 18.595 8.039 -22.572 1.00 46.16 100 GLY A N 1
ATOM 813 C CA . GLY A 1 100 ? 18.406 8.650 -23.894 1.00 46.16 100 GLY A CA 1
ATOM 814 C C . GLY A 1 100 ? 19.508 9.602 -24.379 1.00 46.16 100 GLY A C 1
ATOM 815 O O . GLY A 1 100 ? 19.538 9.897 -25.568 1.00 46.16 100 GLY A O 1
ATOM 816 N N . THR A 1 101 ? 20.413 10.099 -23.527 1.00 44.25 101 THR A N 1
ATOM 817 C CA . THR A 1 101 ? 21.281 11.243 -23.907 1.00 44.25 101 THR A CA 1
ATOM 818 C C . THR A 1 101 ? 22.710 11.180 -23.363 1.00 44.25 101 THR A C 1
ATOM 820 O O . THR A 1 101 ? 23.258 12.185 -22.921 1.00 44.25 101 THR A O 1
ATOM 823 N N . ALA A 1 102 ? 23.362 10.018 -23.425 1.00 46.81 102 ALA A N 1
ATOM 824 C CA . ALA A 1 102 ? 24.788 9.913 -23.094 1.00 46.81 102 ALA A CA 1
ATOM 825 C C . ALA A 1 102 ? 25.565 9.066 -24.111 1.00 46.81 102 ALA A C 1
ATOM 827 O O . ALA A 1 102 ? 26.259 8.119 -23.751 1.00 46.81 102 ALA A O 1
ATOM 828 N N . THR A 1 103 ? 25.448 9.370 -25.407 1.00 45.34 103 THR A N 1
ATOM 829 C CA . THR A 1 103 ? 26.417 8.888 -26.409 1.00 45.34 103 THR A CA 1
ATOM 830 C C . THR A 1 103 ? 26.520 9.855 -27.589 1.00 45.34 103 THR A C 1
ATOM 832 O O . THR A 1 103 ? 26.098 9.542 -28.693 1.00 45.34 103 THR A O 1
ATOM 835 N N . ALA A 1 104 ? 27.063 11.052 -27.365 1.00 50.97 104 ALA A N 1
ATOM 836 C CA . ALA A 1 104 ? 27.568 11.894 -28.452 1.00 50.97 104 ALA A CA 1
ATOM 837 C C . ALA A 1 104 ? 28.531 12.962 -27.919 1.00 50.97 104 ALA A C 1
ATOM 839 O O . ALA A 1 104 ? 28.134 14.106 -27.771 1.00 50.97 104 ALA A O 1
ATOM 840 N N . VAL A 1 105 ? 29.775 12.581 -27.614 1.00 50.19 105 VAL A N 1
ATOM 841 C CA . VAL A 1 105 ? 30.981 13.308 -28.063 1.00 50.19 105 VAL A CA 1
ATOM 842 C C . VAL A 1 105 ? 32.220 12.485 -27.706 1.00 50.19 105 VAL A C 1
ATOM 844 O O . VAL A 1 105 ? 32.774 12.570 -26.614 1.00 50.19 105 VAL A O 1
ATOM 847 N N . GLN A 1 106 ? 32.652 11.669 -28.663 1.00 43.81 106 GLN A N 1
ATOM 848 C CA . GLN A 1 106 ? 34.028 11.207 -28.776 1.00 43.81 106 GLN A CA 1
ATOM 849 C C . GLN A 1 106 ? 34.469 11.559 -30.202 1.00 43.81 106 GLN A C 1
ATOM 851 O O . GLN A 1 106 ? 33.864 11.076 -31.157 1.00 43.81 106 GLN A O 1
ATOM 856 N N . GLY A 1 107 ? 35.494 12.404 -30.339 1.00 45.72 107 GLY A N 1
ATOM 857 C CA . GLY A 1 107 ? 36.278 12.535 -31.571 1.00 45.72 107 GLY A CA 1
ATOM 858 C C . GLY A 1 107 ? 36.474 13.958 -32.105 1.00 45.72 107 GLY A C 1
ATOM 859 O O . GLY A 1 107 ? 35.511 14.702 -32.253 1.00 45.72 107 GLY A O 1
ATOM 860 N N . SER A 1 108 ? 37.726 14.228 -32.508 1.00 42.59 108 SER A N 1
ATOM 861 C CA . SER A 1 108 ? 38.251 15.377 -33.277 1.00 42.59 108 SER A CA 1
ATOM 862 C C . SER A 1 108 ? 38.698 16.582 -32.435 1.00 42.59 108 SER A C 1
ATOM 864 O O . SER A 1 108 ? 37.898 17.125 -31.689 1.00 42.59 108 SER A O 1
ATOM 866 N N . SER A 1 109 ? 39.920 17.120 -32.486 1.00 45.97 109 SER A N 1
ATOM 867 C CA . SER A 1 109 ? 41.198 16.875 -33.189 1.00 45.97 109 SER A CA 1
ATOM 868 C C . SER A 1 109 ? 42.245 17.724 -32.416 1.00 45.97 109 SER A C 1
ATOM 870 O O . SER A 1 109 ? 41.866 18.710 -31.798 1.00 45.97 109 SER A O 1
ATOM 872 N N . GLY A 1 110 ? 43.538 17.425 -32.288 1.00 51.84 110 GLY A N 1
ATOM 873 C CA . GLY A 1 110 ? 44.443 16.904 -33.300 1.00 51.84 110 GLY A CA 1
ATOM 874 C C . GLY A 1 110 ? 44.917 18.010 -34.248 1.00 51.84 110 GLY A C 1
ATOM 875 O O . GLY A 1 110 ? 44.527 17.976 -35.409 1.00 51.84 110 GLY A O 1
ATOM 876 N N . SER A 1 111 ? 45.700 18.983 -33.764 1.00 53.56 111 SER A N 1
ATOM 877 C CA . SER A 1 111 ? 46.849 19.635 -34.440 1.00 53.56 111 SER A CA 1
ATOM 878 C C . SER A 1 111 ? 47.482 20.666 -33.511 1.00 53.56 111 SER A C 1
ATOM 880 O O . SER A 1 111 ? 46.710 21.447 -32.914 1.00 53.56 111 SER A O 1
#

Sequence (111 aa):
MYSHRLRGKVRRAQKEVETGTQRLRQKLITQLESMFDLAEQSARNAKTPKQREGFMRITGYIAQVLNSLSRSFDEALINEELDRLEKMIDEAITKDKDKGTATAVQGSSGS

pLDDT: mean 73.43, std 15.96, range [36.62, 92.31]

Radius of gyration: 23.74 Å; chains: 1; bounding box: 70×29×75 Å